Protein AF-A0A517P661-F1 (afdb_monomer)

Structure (mmCIF, N/CA/C/O backbone):
data_AF-A0A517P661-F1
#
_entry.id   AF-A0A517P661-F1
#
loop_
_atom_site.group_PDB
_atom_site.id
_atom_site.type_symbol
_atom_site.label_atom_id
_atom_site.label_alt_id
_atom_site.label_comp_id
_atom_site.label_asym_id
_atom_site.label_entity_id
_atom_site.label_seq_id
_atom_site.pdbx_PDB_ins_code
_atom_site.Cartn_x
_atom_site.Cartn_y
_atom_site.Cartn_z
_atom_site.occupancy
_atom_site.B_iso_or_equiv
_atom_site.auth_seq_id
_atom_site.auth_comp_id
_atom_site.auth_asym_id
_atom_site.auth_atom_id
_atom_site.pdbx_PDB_model_num
ATOM 1 N N . MET A 1 1 ? -19.728 37.075 27.398 1.00 43.53 1 MET A N 1
ATOM 2 C CA . MET A 1 1 ? -18.713 36.091 27.817 1.00 43.53 1 MET A CA 1
ATOM 3 C C . MET A 1 1 ? -19.099 34.820 27.103 1.00 43.53 1 MET A C 1
ATOM 5 O O . MET A 1 1 ? -19.901 34.039 27.589 1.00 43.53 1 MET A O 1
ATOM 9 N N . SER A 1 2 ? -18.752 34.838 25.827 1.00 44.22 2 SER A N 1
ATOM 10 C CA . SER A 1 2 ? -19.310 34.024 24.758 1.00 44.22 2 SER A CA 1
ATOM 11 C C . SER A 1 2 ? -18.315 32.906 24.521 1.00 44.22 2 SER A C 1
ATOM 13 O O . SER A 1 2 ? -17.123 33.196 24.476 1.00 44.22 2 SER A O 1
ATOM 15 N N . ASP A 1 3 ? -18.819 31.680 24.434 1.00 45.66 3 ASP A N 1
ATOM 16 C CA . ASP A 1 3 ? -18.069 30.432 24.314 1.00 45.66 3 ASP A CA 1
ATOM 17 C C . ASP A 1 3 ? -16.857 30.525 23.380 1.00 45.66 3 ASP A C 1
ATOM 19 O O . ASP A 1 3 ? -16.945 30.359 22.164 1.00 45.66 3 ASP A O 1
ATOM 23 N N . GLU A 1 4 ? -15.700 30.734 23.998 1.00 53.94 4 GLU A N 1
ATOM 24 C CA . GLU A 1 4 ? -14.399 30.344 23.485 1.00 53.94 4 GLU A CA 1
ATOM 25 C C . GLU A 1 4 ? -14.208 28.860 23.807 1.00 53.94 4 GLU A C 1
ATOM 27 O O . GLU A 1 4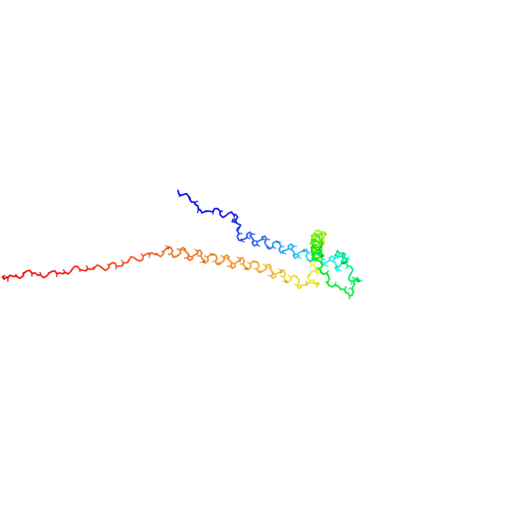 ? -13.528 28.488 24.757 1.00 53.94 4 GLU A O 1
ATOM 32 N N . THR A 1 5 ? -14.838 27.984 23.030 1.00 52.59 5 THR A N 1
ATOM 33 C CA . THR A 1 5 ? -14.303 26.635 22.826 1.00 52.59 5 THR A CA 1
ATOM 34 C C . THR A 1 5 ? -14.356 26.344 21.342 1.00 52.59 5 THR A C 1
ATOM 36 O O . THR A 1 5 ? -15.311 25.798 20.802 1.00 52.59 5 THR A O 1
ATOM 39 N N . GLU A 1 6 ? -13.319 26.859 20.686 1.00 43.50 6 GLU A N 1
ATOM 40 C CA . GLU A 1 6 ? -12.664 26.273 19.528 1.00 43.50 6 GLU A CA 1
ATOM 41 C C . GLU A 1 6 ? -13.477 25.173 18.843 1.00 43.50 6 GLU A C 1
ATOM 43 O O . GLU A 1 6 ? -13.461 23.997 19.207 1.00 43.50 6 GLU A O 1
ATOM 48 N N . THR A 1 7 ? -14.142 25.577 17.767 1.00 42.34 7 THR A N 1
ATOM 49 C CA . THR A 1 7 ? -14.229 24.780 16.552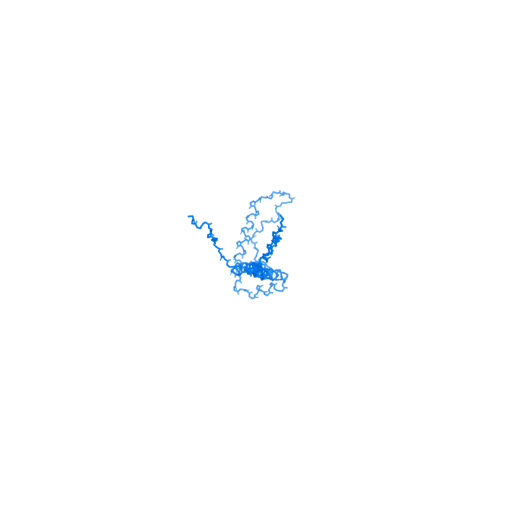 1.00 42.34 7 THR A CA 1
ATOM 50 C C . THR A 1 7 ? -12.891 24.079 16.308 1.00 42.34 7 THR A C 1
ATOM 52 O O . THR A 1 7 ? -11.998 24.636 15.670 1.00 42.34 7 THR A O 1
ATOM 55 N N . TYR A 1 8 ? -12.758 22.847 16.802 1.00 47.56 8 TYR A N 1
ATOM 56 C CA . TYR A 1 8 ? -11.784 21.875 16.329 1.00 47.56 8 TYR A CA 1
ATOM 57 C C . TYR A 1 8 ? -12.124 21.598 14.863 1.00 47.56 8 TYR A C 1
ATOM 59 O O . TYR A 1 8 ? -12.891 20.698 14.513 1.00 47.56 8 TYR A O 1
ATOM 67 N N . GLY A 1 9 ? -11.612 22.470 13.996 1.00 43.06 9 GLY A N 1
ATOM 68 C CA . GLY A 1 9 ? -11.653 22.313 12.558 1.00 43.06 9 GLY A CA 1
ATOM 69 C C . GLY A 1 9 ? -11.051 20.961 12.198 1.00 43.06 9 GLY A C 1
ATOM 70 O O . GLY A 1 9 ? -9.975 20.599 12.668 1.00 43.06 9 GLY A O 1
ATOM 71 N N . THR A 1 10 ? -11.750 20.225 11.334 1.00 48.03 10 THR A N 1
ATOM 72 C CA . THR A 1 10 ? -11.396 18.886 10.827 1.00 48.03 10 THR A CA 1
ATOM 73 C C . THR A 1 10 ? -11.617 17.713 11.793 1.00 48.03 10 THR A C 1
ATOM 75 O O . THR A 1 10 ? -10.743 16.882 12.018 1.00 48.03 10 THR A O 1
ATOM 78 N N . GLY A 1 11 ? -12.853 17.542 12.270 1.00 51.62 11 GLY A N 1
ATOM 79 C CA . GLY A 1 11 ? -13.337 16.253 12.782 1.00 51.62 11 GLY A CA 1
ATOM 80 C C . GLY A 1 11 ? -13.440 15.189 11.676 1.00 51.62 11 GLY A C 1
ATOM 81 O O . GLY A 1 11 ? -14.538 14.781 11.292 1.00 51.62 11 GLY A O 1
ATOM 82 N N . LEU A 1 12 ? -12.312 14.748 11.106 1.00 60.16 12 LEU A N 1
ATOM 83 C CA . LEU A 1 12 ? -12.298 13.583 10.227 1.00 60.16 12 LEU A CA 1
ATOM 84 C C . LEU A 1 12 ? -12.556 12.350 11.103 1.00 60.16 12 LEU A C 1
ATOM 86 O O . LEU A 1 12 ? -11.739 12.004 11.951 1.00 60.16 12 LEU A O 1
ATOM 90 N N . SER A 1 13 ? -13.720 11.714 10.933 1.00 79.06 13 SER A N 1
ATOM 91 C CA . SER A 1 13 ? -14.071 10.483 11.656 1.00 79.06 13 SER A CA 1
ATOM 92 C C . SER A 1 13 ? -12.901 9.496 11.609 1.00 79.06 13 SER A C 1
ATOM 94 O O . SER A 1 13 ? -12.391 9.230 10.524 1.00 79.06 13 SER A O 1
ATOM 96 N N . LEU A 1 14 ? -12.516 8.916 12.753 1.00 81.06 14 LEU A N 1
ATOM 97 C CA . LEU A 1 14 ? -11.435 7.922 12.867 1.00 81.06 14 LEU A CA 1
ATOM 98 C C . LEU A 1 14 ? -11.522 6.831 11.785 1.00 81.06 14 LEU A C 1
ATOM 100 O O . LEU A 1 14 ? -10.514 6.411 11.227 1.00 81.06 14 LEU A O 1
ATOM 104 N N . THR A 1 15 ? -12.747 6.429 11.435 1.00 80.38 15 THR A N 1
ATOM 105 C CA . THR A 1 15 ? -13.018 5.476 10.350 1.00 80.38 15 THR A CA 1
ATOM 106 C C . THR A 1 15 ? -12.555 6.000 8.991 1.00 80.38 15 THR A C 1
ATOM 108 O O . THR A 1 15 ? -11.931 5.267 8.237 1.00 80.38 15 THR A O 1
ATOM 111 N N . 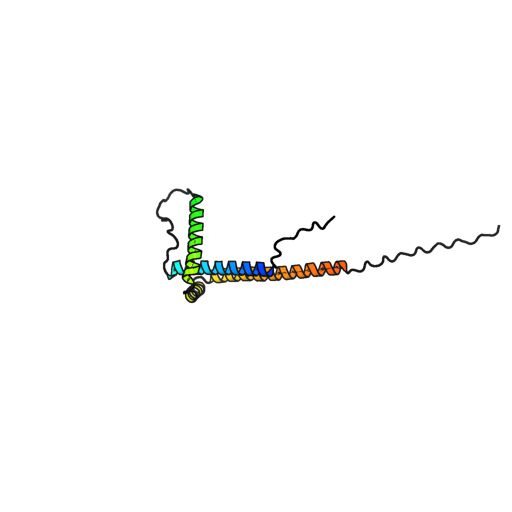LYS A 1 16 ? -12.839 7.268 8.673 1.00 84.00 16 LYS A N 1
ATOM 112 C CA . LYS A 1 16 ? -12.407 7.904 7.422 1.00 84.00 16 LYS A CA 1
ATOM 113 C C . LYS A 1 16 ? -10.886 7.988 7.360 1.00 84.00 16 LYS A C 1
ATOM 115 O O . LYS A 1 16 ? -10.319 7.647 6.332 1.00 84.00 16 LYS A O 1
ATOM 120 N N . THR A 1 17 ? -10.234 8.376 8.455 1.00 8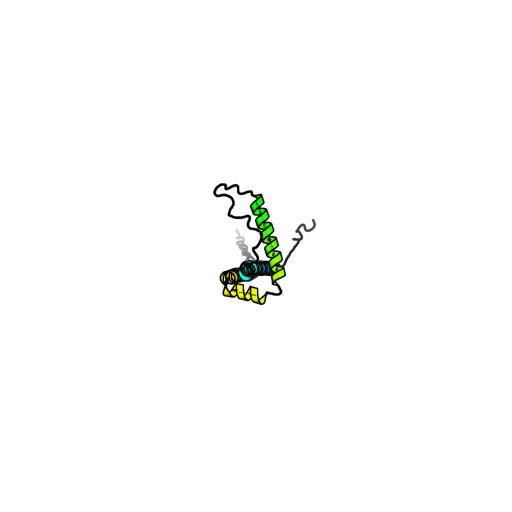6.56 17 THR A N 1
ATOM 121 C CA . THR A 1 17 ? -8.767 8.441 8.524 1.00 86.56 17 THR A CA 1
ATOM 122 C C . THR A 1 17 ? -8.137 7.065 8.319 1.00 86.56 17 THR A C 1
ATOM 124 O O . THR A 1 17 ? -7.215 6.935 7.521 1.00 86.56 17 THR A O 1
ATOM 127 N N . ALA A 1 18 ? -8.670 6.027 8.972 1.00 86.25 18 ALA A N 1
ATOM 128 C CA . ALA A 1 18 ? -8.194 4.655 8.804 1.00 86.25 18 ALA A CA 1
ATOM 129 C C . ALA A 1 18 ? -8.381 4.144 7.366 1.00 86.25 18 ALA A C 1
ATOM 131 O O . ALA A 1 18 ? -7.466 3.546 6.814 1.00 86.25 18 ALA A O 1
ATOM 132 N N . VAL A 1 19 ? -9.529 4.426 6.737 1.00 86.56 19 VAL A N 1
ATOM 133 C CA . VAL A 1 19 ? -9.795 4.047 5.338 1.00 86.56 19 VAL A CA 1
ATOM 134 C C . VAL A 1 19 ? -8.862 4.776 4.374 1.00 86.56 19 VAL A C 1
ATOM 136 O O . VAL A 1 19 ? -8.320 4.149 3.472 1.00 86.56 19 VAL A O 1
ATOM 139 N N . ILE A 1 20 ? -8.638 6.079 4.560 1.00 88.75 20 ILE A N 1
ATOM 140 C CA . ILE A 1 20 ? -7.694 6.839 3.726 1.00 88.75 20 ILE A CA 1
ATOM 141 C C . ILE A 1 20 ? -6.285 6.265 3.873 1.00 88.75 20 ILE A C 1
ATOM 143 O O . ILE A 1 20 ? -5.602 6.072 2.872 1.00 88.75 20 ILE A O 1
ATOM 147 N N . LEU A 1 21 ? -5.864 5.957 5.102 1.00 88.75 21 LEU A N 1
ATOM 148 C CA . LEU A 1 21 ? -4.548 5.383 5.360 1.00 88.75 21 LEU A CA 1
ATOM 149 C C . LEU A 1 21 ? -4.389 4.005 4.702 1.00 88.75 21 LEU A C 1
ATOM 151 O O . LEU A 1 21 ? -3.375 3.774 4.053 1.00 88.75 21 LEU A O 1
ATOM 155 N N . ALA A 1 22 ? -5.401 3.140 4.807 1.00 88.00 22 ALA A N 1
ATOM 156 C CA . ALA A 1 22 ? -5.441 1.850 4.118 1.00 88.00 22 ALA A CA 1
ATOM 157 C C . ALA A 1 22 ? -5.324 2.025 2.595 1.00 88.00 22 ALA A C 1
ATOM 159 O O . ALA A 1 22 ? -4.452 1.451 1.961 1.00 88.00 22 ALA A O 1
ATOM 160 N N . VAL A 1 23 ? -6.113 2.919 1.990 1.00 88.50 23 VAL A N 1
ATOM 161 C CA . VAL A 1 23 ? -6.027 3.184 0.541 1.00 88.50 23 VAL A CA 1
ATOM 162 C C . VAL A 1 23 ? -4.633 3.670 0.133 1.00 88.50 23 VAL A C 1
ATOM 164 O O . VAL A 1 23 ? -4.108 3.228 -0.885 1.00 88.50 23 VAL A O 1
ATOM 167 N N . VAL A 1 24 ? -4.006 4.551 0.917 1.00 88.19 24 VAL A N 1
ATOM 168 C CA . VAL A 1 24 ? -2.638 5.019 0.644 1.00 88.19 24 VAL A CA 1
ATOM 169 C C . VAL A 1 24 ? -1.636 3.865 0.711 1.00 88.19 24 VAL A C 1
ATOM 171 O O . VAL A 1 24 ? -0.777 3.763 -0.164 1.00 88.19 24 VAL A O 1
ATOM 174 N N . VAL A 1 25 ? -1.753 2.980 1.703 1.00 88.81 25 VAL A N 1
ATOM 175 C CA . VAL A 1 25 ? -0.890 1.798 1.828 1.00 88.81 25 VAL A CA 1
ATOM 176 C C . VAL A 1 25 ? -1.116 0.822 0.677 1.00 88.81 25 VAL A C 1
ATOM 178 O O . VAL A 1 25 ? -0.139 0.358 0.097 1.00 88.81 25 VAL A O 1
ATOM 181 N N . ALA A 1 26 ? -2.360 0.577 0.271 1.00 86.31 26 ALA A N 1
ATOM 182 C CA . ALA A 1 26 ? -2.684 -0.261 -0.878 1.00 86.31 26 ALA A CA 1
ATOM 183 C C . ALA A 1 26 ? -2.117 0.299 -2.195 1.00 86.31 26 ALA A C 1
ATOM 185 O O . ALA A 1 26 ? -1.547 -0.447 -2.991 1.00 86.31 26 ALA A O 1
ATOM 186 N N . LEU A 1 27 ? -2.211 1.615 -2.419 1.00 86.38 27 LEU A N 1
ATOM 187 C CA . LEU A 1 27 ? -1.590 2.272 -3.576 1.00 86.38 27 LEU A CA 1
ATOM 188 C C . LEU A 1 27 ? -0.061 2.177 -3.526 1.00 86.38 27 LEU A C 1
ATOM 190 O O . LEU A 1 27 ? 0.580 1.987 -4.560 1.00 86.38 27 LEU A O 1
ATOM 194 N N . PHE A 1 28 ? 0.520 2.267 -2.328 1.00 86.12 28 PHE A N 1
ATOM 195 C CA . PHE A 1 28 ? 1.950 2.065 -2.128 1.00 86.12 28 PHE A CA 1
ATOM 196 C C . PHE A 1 28 ? 2.373 0.626 -2.448 1.00 86.12 28 PHE A C 1
ATOM 198 O O . PHE A 1 28 ? 3.317 0.414 -3.204 1.00 86.12 28 PHE A O 1
ATOM 205 N N . ALA A 1 29 ? 1.625 -0.358 -1.952 1.00 85.50 29 ALA A N 1
ATOM 206 C CA . ALA A 1 29 ? 1.835 -1.771 -2.241 1.00 85.50 29 ALA A CA 1
ATOM 207 C C . ALA A 1 29 ? 1.773 -2.061 -3.743 1.00 85.50 29 ALA A C 1
ATOM 209 O O . ALA A 1 29 ? 2.647 -2.737 -4.287 1.00 85.50 29 ALA A O 1
ATOM 210 N N . TRP A 1 30 ? 0.769 -1.493 -4.415 1.00 86.94 30 TRP A N 1
ATOM 211 C CA . TRP A 1 30 ? 0.590 -1.608 -5.855 1.00 86.94 30 TRP A CA 1
ATOM 212 C C . TRP A 1 30 ? 1.783 -1.054 -6.634 1.00 86.94 30 TRP A C 1
ATOM 214 O O . TRP A 1 30 ? 2.335 -1.756 -7.475 1.00 86.94 30 TRP A O 1
ATOM 224 N N . GLY A 1 31 ? 2.219 0.176 -6.352 1.00 84.31 31 GLY A N 1
ATOM 225 C CA . GLY A 1 31 ? 3.324 0.763 -7.108 1.00 84.31 31 GLY A CA 1
ATOM 226 C C . GLY A 1 31 ? 4.668 0.071 -6.849 1.00 84.31 31 GLY A C 1
ATOM 227 O O . GLY A 1 31 ? 5.481 -0.009 -7.765 1.00 84.31 31 GLY A O 1
ATOM 228 N N . VAL A 1 32 ? 4.887 -0.502 -5.656 1.00 83.38 32 VAL A N 1
ATOM 229 C CA . VAL A 1 32 ? 6.071 -1.335 -5.381 1.00 83.38 32 VAL A CA 1
ATOM 230 C C . VAL A 1 32 ? 6.009 -2.613 -6.217 1.00 83.38 32 VAL A C 1
ATOM 232 O O . VAL A 1 32 ? 6.963 -2.923 -6.920 1.00 83.38 32 VAL A O 1
ATOM 235 N N . ALA A 1 33 ? 4.874 -3.319 -6.209 1.00 83.50 33 ALA A N 1
ATOM 236 C CA . ALA A 1 33 ? 4.700 -4.531 -7.008 1.00 83.50 33 ALA A CA 1
ATO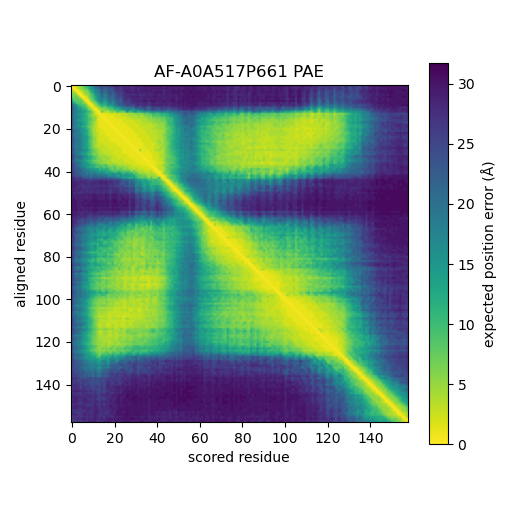M 237 C C . ALA A 1 33 ? 4.838 -4.264 -8.518 1.00 83.50 33 ALA A C 1
ATOM 239 O O . ALA A 1 33 ? 5.481 -5.036 -9.225 1.00 83.50 33 ALA A O 1
ATOM 240 N N . ALA A 1 34 ? 4.276 -3.155 -9.006 1.00 83.25 34 ALA A N 1
ATOM 241 C CA . ALA A 1 34 ? 4.365 -2.741 -10.402 1.00 83.25 34 ALA A CA 1
ATOM 242 C C . ALA A 1 34 ? 5.795 -2.360 -10.814 1.00 83.25 34 ALA A C 1
ATOM 244 O O . ALA A 1 34 ? 6.228 -2.713 -11.909 1.00 83.25 34 ALA A O 1
ATOM 245 N N . ALA A 1 35 ? 6.538 -1.660 -9.951 1.00 79.38 35 ALA A N 1
ATOM 246 C CA . ALA A 1 35 ? 7.927 -1.299 -10.219 1.00 79.38 35 ALA A CA 1
ATOM 247 C C . ALA A 1 35 ? 8.844 -2.530 -10.260 1.00 79.38 35 ALA A C 1
ATOM 249 O O . ALA A 1 35 ? 9.657 -2.646 -11.171 1.00 79.38 35 ALA A O 1
ATOM 250 N N . GLU A 1 36 ? 8.673 -3.465 -9.325 1.00 79.50 36 GLU A N 1
ATOM 251 C CA . GLU A 1 36 ? 9.417 -4.731 -9.298 1.00 79.50 36 GLU A CA 1
ATOM 252 C C . GLU A 1 36 ? 9.103 -5.597 -10.527 1.00 79.50 36 GLU A C 1
ATOM 254 O O . GLU A 1 36 ? 10.012 -6.130 -11.159 1.00 79.50 36 GLU A O 1
ATOM 259 N N . TYR A 1 37 ? 7.825 -5.693 -10.917 1.00 80.31 37 TYR A N 1
ATOM 260 C CA . TYR A 1 37 ? 7.426 -6.403 -12.134 1.00 80.31 37 TYR A CA 1
ATOM 261 C C . TYR A 1 37 ? 8.054 -5.780 -13.387 1.00 80.31 37 TYR A C 1
ATOM 263 O O . TYR A 1 37 ? 8.628 -6.496 -14.206 1.00 80.31 37 TYR A O 1
ATOM 271 N N . ALA A 1 38 ? 8.005 -4.452 -13.517 1.00 79.25 38 ALA A N 1
ATOM 272 C CA . ALA A 1 38 ? 8.621 -3.750 -14.640 1.00 79.25 38 ALA A CA 1
ATOM 273 C C . ALA A 1 38 ? 10.143 -3.987 -14.693 1.00 79.25 38 ALA A C 1
ATOM 275 O O . ALA A 1 38 ? 10.691 -4.240 -15.765 1.00 79.25 38 ALA A O 1
ATOM 276 N N . ALA A 1 39 ? 10.817 -3.958 -13.541 1.00 75.25 39 ALA A N 1
ATOM 277 C CA . ALA A 1 39 ? 12.260 -4.156 -13.455 1.00 75.25 39 ALA A CA 1
ATOM 278 C C . ALA A 1 39 ? 12.690 -5.595 -13.792 1.00 75.25 39 ALA A C 1
ATOM 280 O O . ALA A 1 39 ? 13.630 -5.786 -14.560 1.00 75.25 39 ALA A O 1
ATOM 281 N N . GLU A 1 40 ? 12.013 -6.608 -13.245 1.00 75.06 40 GLU A N 1
ATOM 282 C CA . GLU A 1 40 ? 12.446 -8.009 -13.356 1.00 75.06 40 GLU A CA 1
ATOM 283 C C . GLU A 1 40 ? 11.819 -8.771 -14.526 1.00 75.06 40 GLU A C 1
ATOM 285 O O . GLU A 1 40 ? 12.491 -9.592 -15.149 1.00 75.06 40 GLU A O 1
ATOM 290 N N . ALA A 1 41 ? 10.536 -8.541 -14.818 1.00 75.94 41 ALA A N 1
ATOM 291 C CA . ALA A 1 41 ? 9.819 -9.283 -15.854 1.00 75.94 41 ALA A CA 1
ATOM 292 C C . ALA A 1 41 ? 9.922 -8.609 -17.228 1.00 75.94 41 ALA A C 1
ATOM 294 O O . ALA A 1 41 ? 10.034 -9.300 -18.240 1.00 75.94 41 ALA A O 1
ATOM 295 N N . GLU A 1 42 ? 9.902 -7.275 -17.269 1.00 70.50 42 GLU A N 1
ATOM 296 C CA . GLU A 1 42 ? 9.966 -6.501 -18.519 1.00 70.50 42 GLU A CA 1
ATOM 297 C C . GLU A 1 42 ? 11.355 -5.896 -18.780 1.00 70.50 42 GLU A C 1
ATOM 299 O O . GLU A 1 42 ? 11.610 -5.381 -19.870 1.00 70.50 42 GLU A O 1
ATOM 304 N N . GLY A 1 43 ? 12.275 -5.990 -17.812 1.00 65.44 43 GLY A N 1
ATOM 305 C CA . GLY A 1 43 ? 13.644 -5.488 -17.940 1.00 65.44 43 GLY A CA 1
ATOM 306 C C . GLY A 1 43 ? 13.729 -3.964 -18.028 1.00 65.44 43 GLY A C 1
ATOM 307 O O . GLY A 1 43 ? 14.717 -3.434 -18.535 1.00 65.44 43 GLY A O 1
ATOM 308 N N . TRP A 1 44 ? 12.697 -3.244 -17.577 1.00 66.06 44 TRP A N 1
ATOM 309 C CA . TRP A 1 44 ? 12.704 -1.788 -17.531 1.00 66.06 44 TRP A CA 1
ATOM 310 C C . TRP A 1 44 ? 13.629 -1.368 -16.397 1.00 66.06 44 TRP A C 1
ATOM 312 O O . TRP A 1 44 ? 13.230 -1.316 -15.235 1.00 66.06 44 TRP A O 1
ATOM 322 N N . THR A 1 45 ? 14.887 -1.090 -16.730 1.00 55.03 45 THR A N 1
ATOM 323 C CA . THR A 1 45 ? 15.851 -0.500 -15.806 1.00 55.03 45 THR A CA 1
ATOM 324 C C . THR A 1 45 ? 15.273 0.806 -15.274 1.00 55.03 45 THR A C 1
ATOM 326 O O . THR A 1 45 ? 15.181 1.819 -15.968 1.00 55.03 45 THR A O 1
ATOM 329 N N . SER A 1 46 ? 14.806 0.769 -14.029 1.00 49.53 46 SER A N 1
ATOM 330 C CA . SER A 1 46 ? 14.277 1.933 -13.343 1.00 49.53 46 SER A CA 1
ATOM 331 C C . SER A 1 46 ? 15.407 2.935 -13.163 1.00 49.53 46 SER A C 1
ATOM 333 O O . SER A 1 46 ? 16.266 2.700 -12.324 1.00 49.53 46 SER A O 1
ATOM 335 N N . VAL A 1 47 ? 15.355 4.026 -13.936 1.00 48.75 47 VAL A N 1
ATOM 336 C CA . VAL A 1 47 ? 16.160 5.249 -13.800 1.00 48.75 47 VAL A CA 1
ATOM 337 C C . VAL A 1 47 ? 17.647 4.952 -13.717 1.00 48.75 47 VAL A C 1
ATOM 339 O O . VAL A 1 47 ? 18.100 4.646 -12.624 1.00 48.75 47 VAL A O 1
ATOM 342 N N . ASP A 1 48 ? 18.368 5.112 -14.839 1.00 47.62 48 ASP A N 1
ATOM 343 C CA . ASP A 1 48 ? 19.832 5.239 -14.930 1.00 47.62 48 ASP A CA 1
ATOM 344 C C . ASP A 1 48 ? 20.475 5.346 -13.546 1.00 47.62 48 ASP A C 1
ATOM 346 O O . ASP A 1 48 ? 20.642 6.445 -13.003 1.00 47.62 48 ASP A O 1
ATOM 350 N N . THR A 1 49 ? 20.747 4.196 -12.922 1.00 45.00 49 THR A N 1
ATOM 351 C CA . THR A 1 49 ? 21.629 4.143 -11.767 1.00 45.00 49 THR A CA 1
ATOM 352 C C . THR A 1 49 ? 22.911 4.717 -12.332 1.00 45.00 49 THR A C 1
ATOM 354 O O . THR A 1 49 ? 23.455 4.089 -13.240 1.00 45.00 49 THR A O 1
ATOM 357 N N . PRO A 1 50 ? 23.334 5.934 -11.935 1.00 42.72 50 PRO A N 1
ATOM 358 C CA . PRO A 1 50 ? 24.555 6.493 -12.480 1.00 42.72 50 PRO A CA 1
ATOM 359 C C . PRO A 1 50 ? 25.629 5.461 -12.186 1.00 42.72 50 PRO A C 1
ATOM 361 O O . PRO A 1 50 ? 25.795 5.111 -11.018 1.00 42.72 50 PRO A O 1
ATOM 364 N N . ASP A 1 51 ? 26.216 4.932 -13.259 1.00 41.84 51 ASP A N 1
ATOM 365 C CA . ASP A 1 51 ? 27.087 3.767 -13.277 1.00 41.84 51 ASP A CA 1
ATOM 366 C C . ASP A 1 51 ? 27.825 3.590 -11.944 1.00 41.84 51 ASP A C 1
ATOM 368 O O . ASP A 1 51 ? 28.635 4.434 -11.547 1.00 41.84 51 ASP A O 1
ATOM 372 N N . GLU A 1 52 ? 27.588 2.468 -11.258 1.00 46.31 52 GLU A N 1
ATOM 373 C CA . GLU A 1 52 ? 28.436 2.032 -10.138 1.00 46.31 52 GLU A CA 1
ATOM 374 C C . GLU A 1 52 ? 29.888 1.736 -10.587 1.00 46.31 52 GLU A C 1
ATOM 376 O O . GLU A 1 52 ? 30.726 1.371 -9.767 1.00 46.31 52 GLU A O 1
ATOM 381 N N . ASP A 1 53 ? 30.226 1.985 -11.859 1.00 42.31 53 ASP A N 1
ATOM 382 C CA . ASP A 1 53 ? 31.545 1.791 -12.461 1.00 42.31 53 ASP A CA 1
ATOM 383 C C . ASP A 1 53 ? 32.435 3.052 -12.514 1.00 42.31 53 ASP A C 1
ATOM 385 O O . ASP A 1 53 ? 33.492 3.042 -13.147 1.00 42.31 53 ASP A O 1
ATOM 389 N N . ALA A 1 54 ? 32.100 4.140 -11.808 1.00 44.19 54 ALA A N 1
ATOM 390 C CA . ALA A 1 54 ? 32.965 5.326 -11.740 1.00 44.19 54 ALA A CA 1
ATOM 391 C C . ALA A 1 54 ? 33.272 5.795 -10.307 1.00 44.19 54 ALA A C 1
ATOM 393 O O . ALA A 1 54 ? 32.865 6.881 -9.896 1.00 44.19 54 ALA A O 1
ATOM 394 N N . SER A 1 55 ? 34.044 4.996 -9.559 1.00 40.00 55 SER A N 1
ATOM 395 C CA . SER A 1 55 ? 35.241 5.434 -8.801 1.00 40.00 55 SER A CA 1
ATOM 396 C C . SER A 1 55 ? 35.464 4.582 -7.533 1.00 40.00 55 SER A C 1
ATOM 398 O O . SER A 1 55 ? 34.668 4.668 -6.595 1.00 40.00 55 SER A O 1
ATOM 400 N N . PRO A 1 56 ? 36.589 3.846 -7.399 1.00 43.09 56 PRO A N 1
ATOM 401 C CA . PRO A 1 56 ? 36.959 3.111 -6.180 1.00 43.09 56 PRO A CA 1
ATOM 402 C C . PRO A 1 56 ? 37.487 4.034 -5.060 1.00 43.09 56 PRO A C 1
ATOM 404 O O . PRO A 1 56 ? 38.335 3.658 -4.254 1.00 43.09 56 PRO A O 1
ATOM 407 N N . GLY A 1 57 ? 37.007 5.273 -4.994 1.00 45.28 57 GLY A N 1
ATOM 408 C CA . GLY A 1 57 ? 37.481 6.258 -4.037 1.00 45.28 57 GLY A CA 1
ATOM 409 C C . GLY A 1 57 ? 36.604 7.496 -4.035 1.00 45.28 57 GLY A C 1
ATOM 410 O O . GLY A 1 57 ? 36.616 8.281 -4.981 1.00 45.28 57 GLY A O 1
ATOM 411 N N . GLY A 1 58 ? 35.873 7.696 -2.941 1.00 39.53 58 GLY A N 1
ATOM 412 C CA . GLY A 1 58 ? 35.250 8.981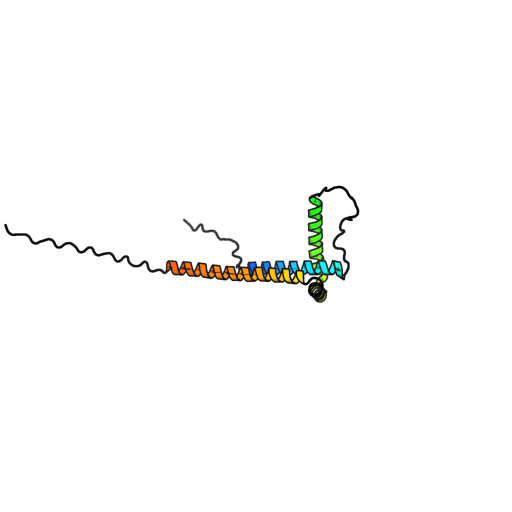 -2.644 1.00 39.53 58 GLY A CA 1
ATOM 413 C C . GLY A 1 58 ? 33.812 8.873 -2.171 1.00 39.53 58 GLY A C 1
ATOM 414 O O . GLY A 1 58 ? 32.883 9.147 -2.923 1.00 39.53 58 GLY A O 1
ATOM 415 N N . LEU A 1 59 ? 33.631 8.622 -0.871 1.00 48.88 59 LEU A N 1
ATOM 416 C CA . LEU A 1 59 ? 32.436 9.043 -0.137 1.00 48.88 59 LEU A CA 1
ATOM 417 C C . LEU A 1 59 ? 32.324 10.583 -0.175 1.00 48.88 59 LEU A C 1
ATOM 419 O O . LEU A 1 59 ? 32.555 11.277 0.812 1.00 48.88 59 LEU A O 1
ATOM 423 N N . ARG A 1 60 ? 31.935 11.153 -1.314 1.00 51.69 60 ARG A N 1
ATOM 424 C CA . ARG A 1 60 ? 31.309 12.474 -1.375 1.00 51.69 60 ARG A CA 1
ATOM 425 C C . ARG A 1 60 ? 29.839 12.256 -1.660 1.00 51.69 60 ARG A C 1
ATOM 427 O O . ARG A 1 60 ? 29.348 12.394 -2.773 1.00 51.69 60 ARG A O 1
ATOM 434 N N . ARG A 1 61 ? 29.142 11.873 -0.590 1.00 52.53 61 ARG A N 1
ATOM 435 C CA . ARG A 1 61 ? 27.689 11.729 -0.519 1.00 52.53 61 ARG A CA 1
ATOM 436 C C . ARG A 1 61 ? 27.070 13.119 -0.684 1.00 52.53 61 ARG A C 1
ATOM 438 O O . ARG A 1 61 ? 26.749 13.797 0.290 1.00 52.53 61 ARG A O 1
ATOM 445 N N . ASN A 1 62 ? 26.975 13.578 -1.929 1.00 56.34 62 ASN A N 1
ATOM 446 C CA . ASN A 1 62 ? 26.263 14.794 -2.287 1.00 56.34 62 ASN A CA 1
ATOM 447 C C . ASN A 1 62 ? 24.818 14.626 -1.810 1.00 56.34 62 ASN A C 1
ATOM 449 O O . ASN A 1 62 ? 24.084 13.782 -2.320 1.00 56.34 62 ASN A O 1
ATOM 453 N N . ARG A 1 63 ? 24.394 15.414 -0.817 1.00 57.00 63 ARG A N 1
ATOM 454 C CA . ARG A 1 63 ? 23.015 15.378 -0.288 1.00 57.00 63 ARG A CA 1
ATOM 455 C C . ARG A 1 63 ? 21.966 15.615 -1.387 1.00 57.00 63 ARG A C 1
ATOM 457 O O . ARG A 1 63 ? 20.843 15.138 -1.279 1.00 57.00 63 ARG A O 1
ATOM 464 N N . SER A 1 64 ? 22.355 16.285 -2.473 1.00 56.72 64 SER A N 1
ATOM 465 C CA . SER A 1 64 ? 21.546 16.484 -3.679 1.00 56.72 64 SER A CA 1
ATOM 466 C C . SER A 1 64 ? 21.392 15.232 -4.553 1.00 56.72 64 SER A C 1
ATOM 468 O O . SER A 1 64 ? 20.383 15.118 -5.242 1.00 56.72 64 SER A O 1
ATOM 470 N N . ALA A 1 65 ? 22.336 14.283 -4.519 1.00 60.81 65 ALA A N 1
ATOM 471 C CA . ALA A 1 65 ? 22.227 13.021 -5.256 1.00 60.81 65 ALA A CA 1
ATOM 472 C C . ALA A 1 65 ? 21.140 12.124 -4.649 1.00 60.81 65 ALA A C 1
ATOM 474 O O . ALA A 1 65 ? 20.313 11.588 -5.376 1.00 60.81 65 ALA A O 1
ATOM 475 N N . GLY A 1 66 ? 21.064 12.061 -3.315 1.00 63.16 66 GLY A N 1
ATOM 476 C CA . GLY A 1 66 ? 20.003 11.324 -2.621 1.00 63.16 66 GLY A CA 1
ATOM 477 C C . GLY A 1 66 ? 18.605 11.864 -2.932 1.00 63.16 66 GLY A C 1
ATOM 478 O O . GLY A 1 66 ? 17.697 11.085 -3.193 1.00 63.16 66 GLY A O 1
ATOM 479 N N . LEU A 1 67 ? 18.439 13.191 -2.982 1.00 70.06 67 LEU A N 1
ATOM 480 C CA . LEU A 1 67 ? 17.147 13.801 -3.312 1.00 70.06 67 LEU A CA 1
ATOM 481 C C . LEU A 1 67 ? 16.734 13.540 -4.769 1.00 70.06 67 LEU A C 1
ATOM 483 O O . LEU A 1 67 ? 15.570 13.254 -5.026 1.00 70.06 67 LEU A O 1
ATOM 487 N N . ARG A 1 68 ? 17.677 13.595 -5.719 1.00 69.38 68 ARG A N 1
ATOM 488 C CA . ARG A 1 68 ? 17.409 13.280 -7.133 1.00 69.38 68 ARG A CA 1
ATOM 489 C C . ARG A 1 68 ? 17.041 11.815 -7.335 1.00 69.38 68 ARG A C 1
ATOM 491 O O . ARG A 1 68 ? 16.085 11.548 -8.052 1.00 69.38 68 ARG A O 1
ATOM 498 N N . LEU A 1 69 ? 17.737 10.898 -6.663 1.00 67.69 69 LEU A N 1
ATOM 499 C CA . LEU A 1 69 ? 17.391 9.476 -6.668 1.00 67.69 69 LEU A CA 1
ATOM 500 C C . LEU A 1 69 ? 16.006 9.241 -6.063 1.00 67.69 69 LEU A C 1
ATOM 502 O O . LEU A 1 69 ? 15.218 8.496 -6.627 1.00 67.69 69 LEU A O 1
ATOM 506 N N . MET A 1 70 ? 15.667 9.925 -4.966 1.00 69.12 70 MET A N 1
ATOM 507 C CA . MET A 1 70 ? 14.353 9.782 -4.337 1.00 69.12 70 MET A CA 1
ATOM 508 C C . MET A 1 70 ? 13.219 10.311 -5.228 1.00 69.12 70 MET A C 1
ATOM 510 O O . MET A 1 70 ? 12.176 9.674 -5.335 1.00 69.12 70 MET A O 1
ATOM 514 N N . ILE A 1 71 ? 13.422 11.456 -5.892 1.00 74.75 71 ILE A N 1
ATOM 515 C CA . ILE A 1 71 ? 12.452 12.022 -6.842 1.00 74.75 71 ILE A CA 1
ATOM 516 C C . ILE A 1 71 ? 12.330 11.130 -8.081 1.00 74.75 71 ILE A C 1
ATOM 518 O O . ILE A 1 71 ? 11.217 10.863 -8.522 1.00 74.75 71 ILE A O 1
ATOM 522 N N . GLY A 1 72 ? 13.450 10.639 -8.619 1.00 70.81 72 GLY A N 1
ATOM 523 C CA . GLY A 1 72 ? 13.464 9.704 -9.744 1.00 70.81 72 GLY A CA 1
ATOM 524 C C . GLY A 1 72 ? 12.733 8.405 -9.414 1.00 70.81 72 GLY A C 1
ATOM 525 O O . GLY A 1 72 ? 11.866 7.985 -10.173 1.00 70.81 72 GLY A O 1
ATOM 526 N N . ALA A 1 73 ? 12.995 7.831 -8.238 1.00 68.06 73 ALA A N 1
ATOM 527 C CA . ALA A 1 73 ? 12.303 6.645 -7.746 1.00 68.06 73 ALA A CA 1
ATOM 528 C C . ALA A 1 73 ? 10.802 6.893 -7.548 1.00 68.06 73 ALA A C 1
ATOM 530 O O . ALA A 1 73 ? 9.994 6.052 -7.924 1.00 68.06 73 ALA A O 1
ATOM 531 N N . LEU A 1 74 ? 10.408 8.056 -7.016 1.00 75.00 74 LEU A N 1
ATOM 532 C CA . LEU A 1 74 ? 8.997 8.409 -6.839 1.00 75.00 74 LEU A CA 1
ATOM 533 C C . LEU A 1 74 ? 8.272 8.577 -8.183 1.00 75.00 74 LEU A C 1
ATOM 535 O O . LEU A 1 74 ? 7.144 8.114 -8.335 1.00 75.00 74 LEU A O 1
ATOM 539 N N . LEU A 1 75 ? 8.914 9.218 -9.162 1.00 75.81 75 LEU A N 1
ATOM 540 C CA . LEU A 1 75 ? 8.365 9.373 -10.510 1.00 75.81 75 LEU A CA 1
ATOM 541 C C . LEU A 1 75 ? 8.268 8.028 -11.235 1.00 75.81 75 LEU A C 1
ATOM 543 O O . LEU A 1 75 ? 7.238 7.755 -11.842 1.00 75.81 75 LEU A O 1
ATOM 547 N N . ALA A 1 76 ? 9.289 7.176 -11.127 1.00 69.75 76 ALA A N 1
ATOM 548 C CA . ALA A 1 76 ? 9.272 5.828 -11.690 1.00 69.75 76 ALA A CA 1
ATOM 549 C C . ALA A 1 76 ? 8.187 4.959 -11.039 1.00 69.75 76 ALA A C 1
ATOM 551 O O . ALA A 1 76 ? 7.445 4.279 -11.737 1.00 69.75 76 ALA A O 1
ATOM 552 N N . PHE A 1 77 ? 8.034 5.043 -9.717 1.00 74.00 77 PHE A N 1
ATOM 553 C CA . PHE A 1 77 ? 6.968 4.385 -8.965 1.00 74.00 77 PHE A CA 1
ATOM 554 C C . PHE A 1 77 ? 5.574 4.821 -9.449 1.00 74.00 77 PHE A C 1
ATOM 556 O O . PHE A 1 77 ? 4.721 3.977 -9.723 1.00 74.00 77 PHE A O 1
ATOM 563 N N . LEU A 1 78 ? 5.345 6.131 -9.604 1.00 79.50 78 LEU A N 1
ATOM 564 C CA . LEU A 1 78 ? 4.071 6.670 -10.094 1.00 79.50 78 LEU A CA 1
ATOM 565 C C . LEU A 1 78 ? 3.803 6.264 -11.547 1.00 79.50 78 LEU A C 1
ATOM 567 O O . LEU A 1 78 ? 2.689 5.870 -11.884 1.00 79.50 78 LEU A O 1
ATOM 571 N N . TRP A 1 79 ? 4.825 6.342 -12.399 1.00 80.06 79 TRP A N 1
ATOM 572 C CA . TRP A 1 79 ? 4.730 5.996 -13.813 1.00 80.06 79 TRP A CA 1
ATOM 573 C C . TRP A 1 79 ? 4.444 4.506 -14.013 1.00 80.06 79 TRP A C 1
ATOM 575 O O . TRP A 1 79 ? 3.454 4.151 -14.652 1.00 80.06 79 TRP A O 1
ATOM 585 N N . ASN A 1 80 ? 5.242 3.633 -13.393 1.00 78.00 80 ASN A N 1
ATOM 586 C CA . ASN A 1 80 ? 5.064 2.184 -13.465 1.00 78.00 80 ASN A CA 1
ATOM 587 C C . ASN A 1 80 ? 3.722 1.763 -12.860 1.00 78.00 80 ASN A C 1
ATOM 589 O O . ASN A 1 80 ? 3.037 0.914 -13.423 1.00 78.00 80 ASN A O 1
ATOM 593 N N . GLY A 1 81 ? 3.289 2.409 -11.773 1.00 78.56 81 GLY A N 1
ATOM 594 C CA . GLY A 1 81 ? 1.983 2.158 -11.171 1.00 78.56 81 GLY A CA 1
ATOM 595 C C . GLY A 1 81 ? 0.808 2.408 -12.122 1.00 78.56 81 GLY A C 1
ATOM 596 O O . GLY A 1 81 ? -0.170 1.667 -12.067 1.00 78.56 81 GLY A O 1
ATOM 597 N N . VAL A 1 82 ? 0.887 3.407 -13.007 1.00 84.00 82 VAL A N 1
ATOM 598 C CA . VAL A 1 82 ? -0.173 3.698 -13.991 1.00 84.00 82 VAL A CA 1
ATOM 599 C C . VAL A 1 82 ? -0.039 2.825 -15.235 1.00 84.00 82 VAL A C 1
ATOM 601 O O . VAL A 1 82 ? -1.029 2.278 -15.720 1.00 84.00 82 VAL A O 1
ATOM 604 N N . VAL A 1 83 ? 1.181 2.667 -15.748 1.00 84.69 83 VAL A N 1
ATOM 605 C CA . VAL A 1 83 ? 1.436 1.911 -16.981 1.00 84.69 83 VAL A CA 1
ATOM 606 C C . VAL A 1 83 ? 1.127 0.426 -16.814 1.00 84.69 83 VAL A C 1
ATOM 608 O O . VAL A 1 83 ? 0.676 -0.202 -17.765 1.00 84.69 83 VAL A O 1
ATOM 611 N N . GLN A 1 84 ? 1.282 -0.120 -15.606 1.00 81.69 84 GLN A N 1
ATOM 612 C CA . GLN A 1 84 ? 1.024 -1.533 -15.327 1.00 81.69 84 GLN A CA 1
ATOM 613 C C . GLN A 1 84 ? -0.441 -1.855 -14.977 1.00 81.69 84 GLN A C 1
ATOM 615 O O . GLN A 1 84 ? -0.766 -3.019 -14.747 1.00 81.69 84 GLN A O 1
ATOM 620 N N . ILE A 1 85 ? -1.359 -0.875 -14.970 1.00 83.56 85 ILE A N 1
ATOM 621 C CA . ILE A 1 85 ? -2.800 -1.122 -14.735 1.00 83.56 85 ILE A CA 1
ATOM 622 C C . ILE A 1 85 ? -3.383 -2.174 -15.704 1.00 83.56 85 ILE A C 1
ATOM 624 O O . ILE A 1 85 ? -4.086 -3.072 -15.235 1.00 83.56 85 ILE A O 1
ATOM 628 N N . PRO A 1 86 ? -3.096 -2.148 -17.024 1.00 86.06 86 PRO A N 1
ATOM 629 C CA . PRO A 1 86 ? -3.568 -3.178 -17.955 1.00 86.06 86 PRO A CA 1
ATOM 630 C C . PRO A 1 86 ? -3.005 -4.574 -17.646 1.00 86.06 86 PRO A C 1
ATOM 632 O O . PRO A 1 86 ? -3.670 -5.576 -17.902 1.00 86.06 86 PRO A O 1
ATOM 635 N N . ASN A 1 87 ? -1.811 -4.637 -17.050 1.00 85.31 87 ASN A N 1
ATOM 636 C CA . ASN A 1 87 ? -1.101 -5.867 -16.699 1.00 85.31 87 ASN A CA 1
ATOM 637 C C . ASN A 1 87 ? -1.342 -6.306 -15.247 1.00 85.31 87 ASN A C 1
ATOM 639 O O . ASN A 1 87 ? -0.648 -7.190 -14.743 1.00 85.31 87 ASN A O 1
ATOM 643 N N . ALA A 1 88 ? -2.343 -5.747 -14.561 1.00 85.19 88 ALA A N 1
ATOM 644 C CA . ALA A 1 88 ? -2.572 -6.014 -13.144 1.00 85.19 88 ALA A CA 1
ATOM 645 C C . ALA A 1 88 ? -2.662 -7.488 -12.729 1.00 85.19 88 ALA A C 1
ATOM 647 O O . ALA A 1 88 ? -2.090 -7.828 -11.689 1.00 85.19 88 ALA A O 1
ATOM 648 N N . PRO A 1 89 ? -3.286 -8.392 -13.509 1.00 86.75 89 PRO A N 1
ATOM 649 C CA . PRO A 1 89 ? -3.291 -9.811 -13.167 1.00 86.75 89 PRO A CA 1
ATOM 650 C C . PRO A 1 89 ? -1.880 -10.415 -13.148 1.00 86.75 89 PRO A C 1
ATOM 652 O O . PRO A 1 89 ? -1.577 -11.235 -12.284 1.00 86.75 89 PRO A O 1
ATOM 655 N N . TRP A 1 90 ? -1.008 -9.986 -14.064 1.00 86.19 90 TRP A N 1
ATOM 656 C CA . TRP A 1 90 ? 0.366 -10.477 -14.177 1.00 86.19 90 TRP A CA 1
ATOM 657 C C . TRP A 1 90 ? 1.265 -9.926 -13.078 1.00 86.19 90 TRP A C 1
ATOM 659 O O . TRP A 1 90 ? 2.019 -10.690 -12.480 1.00 86.19 90 TRP A O 1
ATOM 669 N N . VAL A 1 91 ? 1.122 -8.641 -12.749 1.00 83.75 91 VAL A N 1
ATOM 670 C CA . VAL A 1 91 ? 1.815 -8.017 -11.613 1.00 83.75 91 VAL A CA 1
ATOM 671 C C . VAL A 1 91 ? 1.426 -8.708 -10.306 1.00 83.75 91 VAL A C 1
ATOM 673 O O . VAL A 1 91 ? 2.290 -9.052 -9.503 1.00 83.75 91 VAL A O 1
ATOM 676 N N . ALA A 1 92 ? 0.130 -8.966 -10.102 1.00 84.56 92 ALA A N 1
ATOM 677 C CA . ALA A 1 92 ? -0.359 -9.659 -8.915 1.00 84.56 92 ALA A CA 1
ATOM 678 C C . ALA A 1 92 ? 0.156 -11.103 -8.845 1.00 84.56 92 ALA A C 1
ATOM 680 O O . ALA A 1 92 ? 0.600 -11.548 -7.787 1.00 84.56 92 ALA A O 1
ATOM 681 N N . TRP A 1 93 ? 0.139 -11.823 -9.970 1.00 88.56 93 TRP A N 1
ATOM 682 C CA . TRP A 1 93 ? 0.689 -13.174 -10.051 1.00 88.56 93 TRP A CA 1
ATOM 683 C C . TRP A 1 93 ? 2.180 -13.195 -9.707 1.00 88.56 93 TRP A C 1
ATOM 685 O O . TRP A 1 93 ? 2.592 -13.944 -8.827 1.00 88.56 93 TRP A O 1
ATOM 695 N N . PHE A 1 94 ? 2.966 -12.314 -10.325 1.00 86.38 94 PHE A N 1
ATOM 696 C CA . PHE A 1 94 ? 4.395 -12.175 -10.063 1.00 86.38 94 PHE A CA 1
ATOM 697 C C . PHE A 1 94 ? 4.689 -11.830 -8.598 1.00 86.38 94 PHE A C 1
ATOM 699 O O . PHE A 1 94 ? 5.554 -12.446 -7.974 1.00 86.38 94 PHE A O 1
ATOM 706 N N . ALA A 1 95 ? 3.941 -10.892 -8.012 1.00 85.62 95 ALA A N 1
ATOM 707 C CA . ALA A 1 95 ? 4.095 -10.534 -6.606 1.00 85.62 95 ALA A CA 1
ATOM 708 C C . ALA A 1 95 ? 3.818 -11.730 -5.681 1.00 85.62 95 ALA A C 1
ATOM 710 O O . ALA A 1 95 ? 4.522 -11.922 -4.691 1.00 85.62 95 ALA A O 1
ATOM 711 N N . LEU A 1 96 ? 2.838 -12.573 -6.016 1.00 86.44 96 LEU A N 1
ATOM 712 C CA . LEU A 1 96 ? 2.511 -13.772 -5.245 1.00 86.44 96 LEU A CA 1
ATOM 713 C C . LEU A 1 96 ? 3.533 -14.902 -5.426 1.00 86.44 96 LEU A C 1
ATOM 715 O O . LEU A 1 96 ? 3.811 -15.610 -4.460 1.00 86.44 96 LEU A O 1
ATOM 719 N N . THR A 1 97 ? 4.106 -15.083 -6.618 1.00 87.38 97 THR A N 1
ATOM 720 C CA . THR A 1 97 ? 5.040 -16.189 -6.895 1.00 87.38 97 THR A CA 1
ATOM 721 C C . THR A 1 97 ? 6.485 -15.855 -6.549 1.00 87.38 97 THR A C 1
ATOM 723 O O . THR A 1 97 ? 7.179 -16.674 -5.950 1.00 87.38 97 THR A O 1
ATOM 726 N N . ASN A 1 98 ? 6.947 -14.656 -6.899 1.00 83.31 98 ASN A N 1
ATOM 727 C CA . ASN A 1 98 ? 8.360 -14.280 -6.810 1.00 83.31 98 ASN A CA 1
ATOM 728 C C . ASN A 1 98 ? 8.666 -13.475 -5.544 1.00 83.31 98 ASN A C 1
ATOM 730 O O . ASN A 1 98 ? 9.779 -13.532 -5.016 1.00 83.31 98 ASN A O 1
ATOM 734 N N . ARG A 1 99 ? 7.684 -12.724 -5.035 1.00 82.94 99 ARG A N 1
ATOM 735 C CA . ARG A 1 99 ? 7.873 -11.748 -3.953 1.00 82.94 99 ARG A CA 1
ATOM 736 C C . ARG A 1 99 ? 6.788 -11.850 -2.873 1.00 82.94 99 ARG A C 1
ATOM 738 O O . ARG A 1 99 ? 6.363 -10.840 -2.317 1.00 82.94 99 ARG A O 1
ATOM 745 N N . TRP A 1 100 ? 6.384 -13.074 -2.514 1.00 86.81 100 TRP A N 1
ATOM 746 C CA . TRP A 1 100 ? 5.309 -13.333 -1.537 1.00 86.81 100 TRP A CA 1
ATOM 747 C C . TRP A 1 100 ? 5.507 -12.612 -0.191 1.00 86.81 100 TRP A C 1
ATOM 749 O O . TRP A 1 100 ? 4.540 -12.233 0.467 1.00 86.81 100 TRP A O 1
ATOM 759 N N . TRP A 1 101 ? 6.760 -12.377 0.209 1.00 85.44 101 TRP A N 1
ATOM 760 C CA . TRP A 1 101 ? 7.100 -11.643 1.427 1.00 85.44 101 TRP A CA 1
ATOM 761 C C . TRP A 1 101 ? 6.606 -10.185 1.401 1.00 85.44 101 TRP A C 1
ATOM 763 O O . TRP A 1 101 ? 6.153 -9.689 2.431 1.00 85.44 101 TRP A O 1
ATOM 773 N N . ILE A 1 102 ? 6.622 -9.517 0.237 1.00 83.19 102 ILE A N 1
ATOM 774 C CA . ILE A 1 102 ? 6.101 -8.151 0.058 1.00 83.19 102 ILE A CA 1
ATOM 775 C C . ILE A 1 102 ? 4.594 -8.146 0.307 1.00 83.19 102 ILE A C 1
ATOM 777 O O . ILE A 1 102 ? 4.080 -7.304 1.044 1.00 83.19 102 ILE A O 1
ATOM 781 N N . VAL A 1 103 ? 3.895 -9.135 -0.253 1.00 85.50 103 VAL A N 1
ATOM 782 C CA . VAL A 1 103 ? 2.451 -9.307 -0.066 1.00 85.50 103 VAL A CA 1
ATOM 783 C C . VAL A 1 103 ? 2.125 -9.481 1.415 1.00 85.50 103 VAL A C 1
ATOM 785 O O . VAL A 1 103 ? 1.243 -8.799 1.930 1.00 85.50 103 VAL A O 1
ATOM 788 N N . VAL A 1 104 ? 2.870 -10.330 2.128 1.00 88.31 104 VAL A N 1
ATOM 789 C CA . VAL A 1 104 ? 2.669 -10.545 3.570 1.00 88.31 104 VAL A CA 1
ATOM 790 C C . VAL A 1 104 ? 2.915 -9.269 4.375 1.00 88.31 104 VAL A C 1
ATOM 792 O O . VAL A 1 104 ? 2.121 -8.963 5.262 1.00 88.31 104 VAL A O 1
ATOM 795 N N . LEU A 1 105 ? 3.962 -8.496 4.070 1.00 89.00 105 LEU A N 1
ATOM 796 C CA . LEU A 1 105 ? 4.238 -7.238 4.771 1.00 89.00 105 LEU A CA 1
ATOM 797 C C . LEU A 1 105 ? 3.105 -6.223 4.612 1.00 89.00 105 LEU A C 1
ATOM 799 O O . LEU A 1 105 ? 2.676 -5.633 5.604 1.00 89.00 105 LEU A O 1
ATOM 803 N N . PHE A 1 106 ? 2.593 -6.039 3.395 1.00 87.94 106 PHE A N 1
ATOM 804 C CA . PHE A 1 106 ? 1.481 -5.117 3.168 1.00 87.94 106 PHE A CA 1
ATOM 805 C C . PHE A 1 106 ? 0.182 -5.614 3.791 1.00 87.94 106 PHE A C 1
ATOM 807 O O . PHE A 1 106 ? -0.556 -4.827 4.376 1.00 87.94 106 PHE A O 1
ATOM 814 N N . LEU A 1 107 ? -0.061 -6.922 3.771 1.00 89.31 107 LEU A N 1
ATOM 815 C CA . LEU A 1 107 ? -1.229 -7.516 4.414 1.00 89.31 107 LEU A CA 1
ATOM 816 C C . LEU A 1 107 ? -1.174 -7.341 5.942 1.00 89.31 107 LEU A C 1
ATOM 818 O O . LEU A 1 107 ? -2.184 -7.015 6.565 1.00 89.31 107 LEU A O 1
ATOM 822 N N . LEU A 1 108 ? 0.012 -7.465 6.546 1.00 92.31 108 LEU A N 1
ATOM 823 C CA . LEU A 1 108 ? 0.238 -7.143 7.958 1.00 92.31 108 LEU A CA 1
ATOM 824 C C . LEU A 1 108 ? 0.060 -5.648 8.251 1.00 92.31 108 LEU A C 1
ATOM 826 O O . LEU A 1 108 ? -0.510 -5.307 9.286 1.00 92.31 108 LEU A O 1
ATOM 830 N N . ALA A 1 109 ? 0.512 -4.762 7.362 1.00 90.25 109 ALA A N 1
ATOM 831 C CA . ALA A 1 109 ? 0.327 -3.320 7.515 1.00 90.25 109 ALA A CA 1
ATOM 832 C C . ALA A 1 109 ? -1.163 -2.934 7.489 1.00 90.25 109 ALA A C 1
ATOM 834 O O . ALA A 1 109 ? -1.626 -2.207 8.368 1.00 90.25 109 ALA A O 1
ATOM 835 N N . GLU A 1 110 ? -1.933 -3.485 6.551 1.00 89.25 110 GLU A N 1
ATOM 836 C CA . GLU A 1 110 ? -3.387 -3.295 6.468 1.00 89.25 110 GLU A CA 1
ATOM 837 C C . GLU A 1 110 ? -4.106 -3.836 7.712 1.00 89.25 110 GLU A C 1
ATOM 839 O O . GLU A 1 110 ? -4.945 -3.156 8.311 1.00 89.25 110 GLU A O 1
ATOM 844 N N . LEU A 1 111 ? -3.727 -5.035 8.173 1.00 91.00 111 LEU A N 1
ATOM 845 C CA . LEU A 1 111 ? -4.229 -5.610 9.425 1.00 91.00 111 LEU A CA 1
ATOM 846 C C . LEU A 1 111 ? -3.904 -4.733 10.635 1.00 91.00 111 LEU A C 1
ATOM 848 O O . LEU A 1 111 ? -4.747 -4.589 11.520 1.00 91.00 111 LEU A O 1
ATOM 852 N N . ALA A 1 112 ? -2.713 -4.138 10.687 1.00 89.88 112 ALA A N 1
ATOM 853 C CA . ALA A 1 112 ? -2.322 -3.243 11.767 1.00 89.88 112 ALA A CA 1
ATOM 854 C C . ALA A 1 112 ? -3.169 -1.962 11.772 1.00 89.88 112 ALA A C 1
ATOM 856 O O . ALA A 1 112 ? -3.601 -1.523 12.839 1.00 89.88 112 ALA A O 1
ATOM 857 N N . ILE A 1 113 ? -3.471 -1.395 10.600 1.00 89.75 113 ILE A N 1
ATOM 858 C CA . ILE A 1 113 ? -4.339 -0.216 10.473 1.00 89.75 113 ILE A CA 1
ATOM 859 C C . ILE A 1 113 ? -5.767 -0.558 10.901 1.00 89.75 113 ILE A C 1
ATOM 861 O O . ILE A 1 113 ? -6.340 0.123 11.754 1.00 89.75 113 ILE A O 1
ATOM 865 N N . ALA A 1 114 ? -6.337 -1.631 10.351 1.00 87.31 114 ALA A N 1
ATOM 866 C CA . ALA A 1 114 ? -7.699 -2.055 10.659 1.00 87.31 114 ALA A CA 1
ATOM 867 C C . ALA A 1 114 ? -7.850 -2.466 12.134 1.00 87.31 114 ALA A C 1
ATOM 869 O O . ALA A 1 114 ? -8.776 -2.024 12.820 1.00 87.31 114 ALA A O 1
ATOM 870 N N . GLY A 1 115 ? -6.913 -3.268 12.642 1.00 87.69 115 GLY A N 1
ATOM 871 C CA . GLY A 1 115 ? -6.864 -3.708 14.033 1.00 87.69 115 GLY A CA 1
ATOM 872 C C . GLY A 1 115 ? -6.655 -2.546 15.001 1.00 87.69 115 GLY A C 1
ATOM 873 O O . GLY A 1 115 ? -7.364 -2.447 16.002 1.00 87.69 115 GLY A O 1
ATOM 874 N N . GLY A 1 116 ? -5.752 -1.618 14.674 1.00 87.62 116 GLY A N 1
ATOM 875 C CA . GLY A 1 116 ? -5.522 -0.399 15.445 1.00 87.62 116 GLY A CA 1
ATOM 876 C C . GLY A 1 116 ? -6.761 0.494 15.497 1.00 87.62 116 GLY A C 1
ATOM 877 O O . GLY A 1 116 ? -7.168 0.923 16.576 1.00 87.62 116 GLY A O 1
ATOM 878 N N . ALA A 1 117 ? -7.425 0.709 14.359 1.00 87.19 117 ALA A N 1
ATOM 879 C CA . ALA A 1 117 ? -8.662 1.482 14.296 1.00 87.19 117 ALA A CA 1
ATOM 880 C C . ALA A 1 117 ? -9.792 0.831 15.109 1.00 87.19 117 ALA A C 1
ATOM 882 O O . ALA A 1 117 ? -10.523 1.527 15.816 1.00 87.19 117 ALA A O 1
ATOM 883 N N . PHE A 1 118 ? -9.928 -0.497 15.056 1.00 87.31 118 PHE A N 1
ATOM 884 C CA . PHE A 1 118 ? -10.900 -1.230 15.868 1.00 87.31 118 PHE A CA 1
ATOM 885 C C . PHE A 1 118 ? -10.618 -1.082 17.368 1.00 87.31 118 PHE A C 1
ATOM 887 O O . PHE A 1 118 ? -11.529 -0.773 18.141 1.00 87.31 118 PHE A O 1
ATOM 894 N N . LEU A 1 119 ? -9.358 -1.249 17.780 1.00 89.38 119 LEU A N 1
ATOM 895 C CA . LEU A 1 119 ? -8.951 -1.131 19.178 1.00 89.38 119 LEU A CA 1
ATOM 896 C C . LEU A 1 119 ? -9.197 0.286 19.713 1.00 89.38 119 LEU A C 1
ATOM 898 O O . LEU A 1 119 ? -9.743 0.444 20.803 1.00 89.38 119 LEU A O 1
ATOM 902 N N . LEU A 1 120 ? -8.870 1.310 18.920 1.00 86.75 120 LEU A N 1
ATOM 903 C CA . LEU A 1 120 ? -9.119 2.711 19.259 1.00 86.75 120 LEU A CA 1
ATOM 904 C C . LEU A 1 120 ? -10.614 3.011 19.399 1.00 86.75 120 LEU A C 1
ATOM 906 O O . LEU A 1 120 ? -11.008 3.641 20.375 1.00 86.75 120 LEU A O 1
ATOM 910 N N . ARG A 1 121 ? -11.468 2.505 18.497 1.00 83.56 121 ARG A N 1
ATOM 911 C CA . ARG A 1 121 ? -12.931 2.660 18.627 1.00 83.56 121 ARG A CA 1
ATOM 912 C C . ARG A 1 121 ? -13.472 1.989 19.886 1.00 83.56 121 ARG A C 1
ATOM 914 O O . ARG A 1 121 ? -14.371 2.530 20.523 1.00 83.56 121 ARG A O 1
ATOM 921 N N . LYS A 1 122 ? -12.934 0.822 20.248 1.00 85.00 122 LYS A N 1
ATOM 922 C CA . LYS A 1 122 ? -13.326 0.123 21.477 1.00 85.00 122 LYS A CA 1
ATOM 923 C C . LYS A 1 122 ? -12.912 0.912 22.722 1.00 85.00 122 LYS A C 1
ATOM 925 O O . LYS A 1 122 ? -13.725 1.074 23.627 1.00 85.00 122 LYS A O 1
ATOM 930 N N . LEU A 1 123 ? -11.685 1.434 22.747 1.00 86.38 123 LEU A N 1
ATOM 931 C CA . LEU A 1 123 ? -11.191 2.279 23.836 1.00 86.38 123 LEU A CA 1
ATOM 932 C C . LEU A 1 123 ? -12.029 3.550 23.992 1.00 86.38 123 LEU A C 1
ATOM 934 O O . LEU A 1 123 ? -12.395 3.904 25.110 1.00 86.38 123 LEU A O 1
ATOM 938 N N . ASP A 1 124 ? -12.380 4.195 22.882 1.00 81.81 124 ASP A N 1
ATOM 939 C CA . ASP A 1 124 ? -13.193 5.409 22.885 1.00 81.81 124 ASP A CA 1
ATOM 940 C C . ASP A 1 124 ? -14.596 5.150 23.461 1.00 81.81 124 ASP A C 1
ATOM 942 O O . ASP A 1 124 ? -15.064 5.875 24.342 1.00 81.81 124 ASP A O 1
ATOM 946 N N . ALA A 1 125 ? -15.220 4.032 23.069 1.00 80.31 125 ALA A N 1
ATOM 947 C CA . ALA A 1 125 ? -16.508 3.595 23.605 1.00 80.31 125 ALA A CA 1
ATOM 948 C C . ALA A 1 125 ? -16.455 3.274 25.112 1.00 80.31 125 ALA A C 1
ATOM 950 O O . ALA A 1 125 ? -17.370 3.632 25.856 1.00 80.31 125 ALA A O 1
ATOM 951 N N . GLU A 1 126 ? -15.390 2.623 25.588 1.00 82.12 126 GLU A N 1
ATOM 952 C CA . GLU A 1 126 ? -15.211 2.335 27.017 1.00 82.12 126 GLU A CA 1
ATOM 953 C C . GLU A 1 126 ? -14.967 3.606 27.844 1.00 82.12 126 GLU A C 1
ATOM 955 O O . GLU A 1 126 ? -15.462 3.717 28.969 1.00 82.12 126 GLU A O 1
ATOM 960 N N . LEU A 1 127 ? -14.227 4.572 27.296 1.00 75.19 127 LEU A N 1
ATOM 961 C CA . LEU A 1 127 ? -13.955 5.854 27.944 1.00 75.19 127 LEU A CA 1
ATOM 962 C C . LEU A 1 127 ? -15.214 6.723 28.022 1.00 75.19 127 LEU A C 1
ATOM 964 O O . LEU A 1 127 ? -15.522 7.239 29.096 1.00 75.19 127 LEU A O 1
ATOM 968 N N . HIS A 1 128 ? -15.986 6.806 26.937 1.00 66.56 128 HIS A N 1
ATOM 969 C CA . HIS A 1 128 ? -17.247 7.552 26.899 1.00 66.56 128 HIS A CA 1
ATOM 970 C C . HIS A 1 128 ? -18.344 6.888 27.751 1.00 66.56 128 HIS A C 1
ATOM 972 O O . HIS A 1 128 ? -19.162 7.566 28.370 1.00 66.56 128 HIS A O 1
ATOM 978 N N . GLY A 1 129 ? -18.347 5.556 27.856 1.00 58.88 129 GLY A N 1
ATOM 979 C CA . GLY A 1 129 ? -19.263 4.831 28.742 1.00 58.88 129 GLY A CA 1
ATOM 980 C C . GLY A 1 129 ? -18.956 5.014 30.235 1.00 58.88 129 GLY A C 1
ATOM 981 O O . GLY A 1 129 ? -19.870 4.991 31.065 1.00 58.88 129 GLY A O 1
ATOM 982 N N . LYS A 1 130 ? -17.682 5.217 30.603 1.00 56.94 130 LYS A N 1
ATOM 983 C CA . LYS A 1 130 ? -17.271 5.472 31.996 1.00 56.94 130 LYS A CA 1
ATOM 984 C C . LYS A 1 130 ? -17.625 6.884 32.458 1.00 56.94 130 LYS A C 1
ATOM 986 O O . LYS A 1 130 ? -18.116 7.031 33.575 1.00 56.94 130 LYS A O 1
ATOM 991 N N . THR A 1 131 ? -17.450 7.899 31.614 1.00 55.19 131 THR A N 1
ATOM 992 C CA . THR A 1 131 ? -17.788 9.293 31.953 1.00 55.19 131 THR A CA 1
ATOM 993 C C . THR A 1 131 ? -19.283 9.492 32.215 1.00 55.19 131 THR A C 1
ATOM 995 O O . THR A 1 131 ? -19.641 10.171 33.177 1.00 55.19 131 THR A O 1
ATOM 998 N N . VAL A 1 132 ? -20.167 8.836 31.454 1.00 54.00 13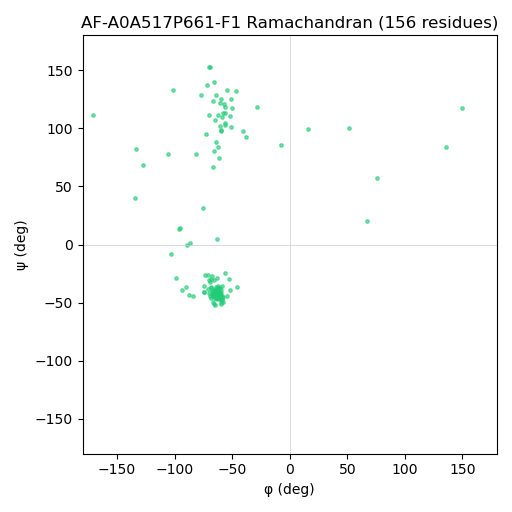2 VAL A N 1
ATOM 999 C CA . VAL A 1 132 ? -21.625 8.908 31.688 1.00 54.00 132 VAL A CA 1
ATOM 1000 C C . VAL A 1 132 ? -22.012 8.263 33.027 1.00 54.00 132 VAL A C 1
ATOM 1002 O O . VAL A 1 132 ? -22.735 8.869 33.818 1.00 54.00 132 VAL A O 1
ATOM 1005 N N . ARG A 1 133 ? -21.460 7.088 33.361 1.00 53.84 133 ARG A N 1
ATOM 1006 C CA . ARG A 1 133 ? -21.746 6.403 34.640 1.00 53.84 133 ARG A CA 1
ATOM 1007 C C . ARG A 1 133 ? -21.211 7.126 35.878 1.00 53.84 133 ARG A C 1
ATOM 1009 O O . ARG A 1 133 ? -21.767 6.945 36.960 1.00 53.84 133 ARG A O 1
ATOM 1016 N N . GLU A 1 134 ? -20.144 7.910 35.751 1.00 54.53 134 GLU A N 1
ATOM 1017 C CA . GLU A 1 134 ? -19.631 8.741 36.849 1.00 54.53 134 GLU A CA 1
ATOM 1018 C C . GLU A 1 134 ? -20.590 9.913 37.140 1.00 54.53 134 GLU A C 1
ATOM 1020 O O . GLU A 1 134 ? -20.853 10.206 38.306 1.00 54.53 134 GLU A O 1
ATOM 1025 N N . SER A 1 135 ? -21.182 10.519 36.098 1.00 53.28 135 SER A N 1
ATOM 1026 C CA . SER A 1 135 ? -22.155 11.620 36.237 1.00 53.28 135 SER A CA 1
ATOM 1027 C C . SER A 1 135 ? -23.517 11.195 36.800 1.00 53.28 135 SER A C 1
ATOM 1029 O O . SER A 1 135 ? -24.194 11.993 37.445 1.00 53.28 135 SER A O 1
ATOM 1031 N N . GLU A 1 136 ? -23.900 9.930 36.614 1.00 53.59 136 GLU A N 1
ATOM 1032 C CA . GLU A 1 136 ? -25.157 9.371 37.121 1.00 53.59 136 GLU A CA 1
ATOM 1033 C C . GLU A 1 136 ? -25.050 8.775 38.524 1.00 53.59 136 GLU A C 1
ATOM 1035 O O . GLU A 1 136 ? -26.057 8.298 39.048 1.00 53.59 136 GLU A O 1
ATOM 1040 N N . ARG A 1 137 ? -23.878 8.790 39.179 1.00 52.25 137 ARG A N 1
ATOM 1041 C CA . ARG A 1 137 ? -23.826 8.391 40.590 1.00 52.25 137 ARG A CA 1
ATOM 1042 C C . ARG A 1 137 ? -24.692 9.366 41.388 1.00 52.25 137 ARG A C 1
ATOM 1044 O O . ARG A 1 137 ? -24.290 10.520 41.548 1.00 52.25 137 ARG A O 1
ATOM 1051 N N . PRO A 1 138 ? -25.845 8.934 41.940 1.00 52.22 138 PRO A N 1
ATOM 1052 C CA . PRO A 1 138 ? -26.616 9.806 42.798 1.00 52.22 138 PRO A CA 1
ATOM 1053 C C . PRO A 1 138 ? -25.709 10.151 43.969 1.00 52.22 138 PRO A C 1
ATOM 1055 O O . PRO A 1 138 ? -25.203 9.254 44.654 1.00 52.22 138 PRO A O 1
ATOM 1058 N N . VAL A 1 139 ? -25.472 11.449 44.170 1.00 63.44 139 VAL A N 1
ATOM 1059 C CA . VAL A 1 139 ? -24.845 11.976 45.378 1.00 63.44 139 VAL A CA 1
ATOM 1060 C C . VAL A 1 139 ? -25.630 11.371 46.528 1.00 63.44 139 VAL A C 1
ATOM 1062 O O . VAL A 1 139 ? -26.766 11.770 46.786 1.00 63.44 139 VAL A O 1
ATOM 1065 N N . ARG A 1 140 ? -25.066 10.329 47.157 1.00 62.72 140 ARG A N 1
ATOM 1066 C CA . ARG A 1 140 ? -25.684 9.658 48.299 1.00 62.72 140 ARG A CA 1
ATOM 1067 C C . ARG A 1 140 ? -26.046 10.787 49.252 1.00 62.72 140 ARG A C 1
ATOM 1069 O O . ARG A 1 140 ? -25.116 11.485 49.669 1.00 62.72 140 ARG A O 1
ATOM 1076 N N . PRO A 1 141 ? -27.334 11.010 49.572 1.00 56.88 141 PRO A N 1
ATOM 1077 C CA . PRO A 1 141 ? -27.684 12.065 50.497 1.00 56.88 141 PRO A CA 1
ATOM 1078 C C . PRO A 1 141 ? -26.903 11.759 51.764 1.00 56.88 141 PRO A C 1
ATOM 1080 O O . PRO A 1 141 ? -27.084 10.696 52.369 1.00 56.88 141 PRO A O 1
ATOM 1083 N N . GLN A 1 142 ? -25.946 12.635 52.093 1.00 62.88 142 GLN A N 1
ATOM 1084 C CA . GLN A 1 142 ? -25.205 12.545 53.336 1.00 62.88 142 GLN A CA 1
ATOM 1085 C C . GLN A 1 142 ? -26.274 12.448 54.405 1.00 62.88 142 GLN A C 1
ATOM 1087 O O . GLN A 1 142 ? -27.051 13.384 54.602 1.00 62.88 142 GLN A O 1
ATOM 1092 N N . ARG A 1 143 ? -26.373 11.268 55.019 1.00 58.91 143 ARG A N 1
ATOM 1093 C CA . ARG A 1 143 ? -27.341 10.961 56.058 1.00 58.91 143 ARG A CA 1
ATOM 1094 C C . ARG A 1 143 ? -26.989 11.878 57.216 1.00 58.91 143 ARG A C 1
ATOM 1096 O O . ARG A 1 143 ? -26.139 11.553 58.043 1.00 58.91 143 ARG A O 1
ATOM 1103 N N . ARG A 1 144 ? -27.573 13.076 57.179 1.00 58.78 144 ARG A N 1
ATOM 1104 C CA . ARG A 1 144 ? -27.393 14.162 58.127 1.00 58.78 144 ARG A CA 1
ATOM 1105 C C . ARG A 1 144 ? -27.742 13.543 59.467 1.00 58.78 144 ARG A C 1
ATOM 1107 O O . ARG A 1 144 ? -28.907 13.251 59.722 1.00 58.78 144 ARG A O 1
ATOM 1114 N N . LYS A 1 145 ? -26.720 13.219 60.266 1.00 59.84 145 LYS A N 1
ATOM 1115 C CA . LYS A 1 145 ? -26.900 12.725 61.629 1.00 59.84 145 LYS A CA 1
ATOM 1116 C C . LYS A 1 145 ? -27.643 13.837 62.354 1.00 59.84 145 LYS A C 1
ATOM 1118 O O . LYS A 1 145 ? -27.045 14.839 62.736 1.00 59.84 145 LYS A O 1
ATOM 1123 N N . THR A 1 146 ? -28.959 13.697 62.456 1.00 61.59 146 THR A N 1
ATOM 1124 C CA . THR A 1 146 ? -29.822 14.551 63.255 1.00 61.59 146 THR A CA 1
ATOM 1125 C C . THR A 1 146 ? -29.330 14.422 64.683 1.00 61.59 146 THR A C 1
ATOM 1127 O O . THR A 1 146 ? -29.567 13.436 65.380 1.00 61.59 146 THR A O 1
ATOM 1130 N N . ARG A 1 147 ? -28.531 15.410 65.079 1.00 60.88 147 ARG A N 1
ATOM 1131 C CA . ARG A 1 147 ? -28.046 15.598 66.434 1.00 60.88 147 ARG A CA 1
ATOM 1132 C C . ARG A 1 147 ? -29.300 15.790 67.286 1.00 60.88 147 ARG A C 1
ATOM 1134 O O . ARG A 1 147 ? -29.941 16.834 67.208 1.00 60.88 147 ARG A O 1
ATOM 1141 N N . ARG A 1 148 ? -29.708 14.739 68.006 1.00 63.28 148 ARG A N 1
ATOM 1142 C CA . ARG A 1 148 ? -30.808 14.801 68.976 1.00 63.28 148 ARG A CA 1
ATOM 1143 C C . ARG A 1 148 ? -30.542 15.991 69.909 1.00 63.28 148 ARG A C 1
ATOM 1145 O O . ARG A 1 148 ? -29.453 16.036 70.486 1.00 63.28 148 ARG A O 1
ATOM 1152 N N . PRO A 1 149 ? -31.479 16.938 70.068 1.00 58.97 149 PRO A N 1
ATOM 1153 C CA . PRO A 1 149 ? -31.337 17.969 71.081 1.00 58.97 149 PRO A CA 1
ATOM 1154 C C . PRO A 1 149 ? -31.355 17.300 72.458 1.00 58.97 149 PRO A C 1
ATOM 1156 O O . PRO A 1 149 ? -32.217 16.468 72.753 1.00 58.97 149 PRO A O 1
ATOM 1159 N N . ALA A 1 150 ? -30.355 17.625 73.275 1.00 65.06 150 ALA A N 1
ATOM 1160 C CA . ALA A 1 150 ? -30.261 17.165 74.649 1.00 65.06 150 ALA A CA 1
ATOM 1161 C C . ALA A 1 150 ? -31.496 17.643 75.428 1.00 65.06 150 ALA A C 1
ATOM 1163 O O . ALA A 1 150 ? -31.807 18.836 75.444 1.00 65.06 150 ALA A O 1
ATOM 1164 N N . ARG A 1 151 ? -32.206 16.703 76.062 1.00 62.62 151 ARG A N 1
ATOM 1165 C CA . ARG A 1 151 ? -33.251 17.005 77.046 1.00 62.62 151 ARG A CA 1
ATOM 1166 C C . ARG A 1 151 ? -32.624 17.846 78.161 1.00 62.62 151 ARG A C 1
ATOM 1168 O O . ARG A 1 151 ? -31.689 17.387 78.810 1.00 62.62 151 ARG A O 1
ATOM 1175 N N . ARG A 1 152 ? -33.139 19.058 78.380 1.00 68.00 152 ARG A N 1
ATOM 1176 C CA . ARG A 1 152 ? -32.871 19.817 79.609 1.00 68.00 152 ARG A CA 1
ATOM 1177 C C . ARG A 1 152 ? -33.500 19.073 80.800 1.00 68.00 152 ARG A C 1
ATOM 1179 O O . ARG A 1 152 ? -34.609 18.557 80.639 1.00 68.00 152 ARG A O 1
ATOM 1186 N 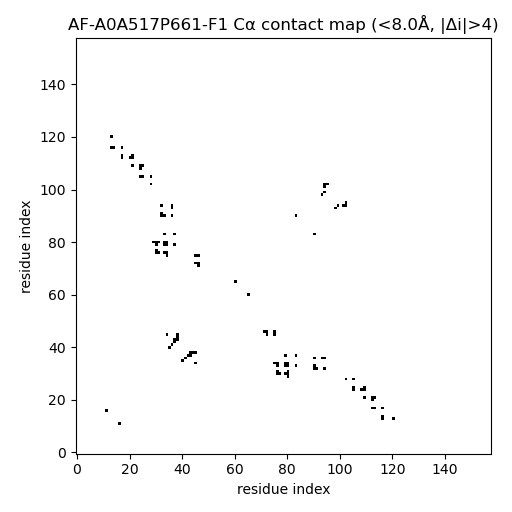N . PRO A 1 153 ? -32.830 19.003 81.961 1.00 69.38 153 PRO A N 1
ATOM 1187 C CA . PRO A 1 153 ? -33.447 18.503 83.184 1.00 69.38 153 PRO A CA 1
ATOM 1188 C C . PRO A 1 153 ? -34.496 19.503 83.714 1.00 69.38 153 PRO A C 1
ATOM 1190 O O . PRO A 1 153 ? -34.394 20.700 83.425 1.00 69.38 153 PRO A O 1
ATOM 1193 N N . PRO A 1 154 ? -35.518 19.024 84.445 1.00 70.56 154 PRO A N 1
ATOM 1194 C CA . PRO A 1 154 ? -36.570 19.871 84.997 1.00 70.56 154 PRO A CA 1
ATOM 1195 C C . PRO A 1 154 ? -36.041 20.778 86.124 1.00 70.56 154 PRO A C 1
ATOM 1197 O O . PRO A 1 154 ? -35.077 20.411 86.800 1.00 70.56 154 PRO A O 1
ATOM 1200 N N . PRO A 1 155 ? -36.667 21.949 86.343 1.00 65.44 155 PRO A N 1
ATOM 1201 C CA . PRO A 1 155 ? -36.331 22.828 87.455 1.00 65.44 155 PRO A CA 1
ATOM 1202 C C . PRO A 1 155 ? -36.698 22.155 88.783 1.00 65.44 155 PRO A C 1
ATOM 1204 O O . PRO A 1 155 ? -37.840 21.747 88.994 1.00 65.44 155 PRO A O 1
ATOM 1207 N N . GLY A 1 156 ? -35.703 22.016 89.660 1.00 61.47 156 GLY A N 1
ATOM 1208 C CA . GLY A 1 156 ? -35.910 21.643 91.053 1.00 61.47 156 GLY A CA 1
ATOM 1209 C C . GLY A 1 156 ? -36.543 22.802 91.819 1.00 61.47 156 GLY A C 1
ATOM 1210 O O . GLY A 1 156 ? -36.159 23.954 91.630 1.00 61.47 156 GLY A O 1
ATOM 1211 N N . TYR A 1 157 ? -37.521 22.474 92.658 1.00 57.06 157 TYR A N 1
ATOM 1212 C CA . TYR A 1 157 ? -38.056 23.361 93.682 1.00 57.06 157 TYR A CA 1
ATOM 1213 C C . TYR A 1 157 ? -37.077 23.405 94.858 1.00 57.06 157 TYR A C 1
ATOM 1215 O O . TYR A 1 157 ? -36.681 22.353 95.364 1.00 57.06 157 TYR A O 1
ATOM 1223 N N . GLY A 1 158 ? -36.709 24.615 95.270 1.00 50.47 158 GLY A N 1
ATOM 1224 C CA . GLY A 1 158 ? -35.879 24.917 96.434 1.00 50.47 158 GLY A CA 1
ATOM 1225 C C . GLY A 1 158 ? -35.745 26.417 96.580 1.00 50.47 158 GLY A C 1
ATOM 1226 O O . GLY A 1 158 ? -35.064 27.002 95.712 1.00 50.47 158 GLY A O 1
#

Mean predicted aligned error: 16.48 Å

Organism: NCBI:txid2527989

Sequence (158 aa):
MSDETETYGTGLSLTKTAVILAVVVALFAWGVAAAEYAAEAEGWTSVDTPDEDASPGGLRRNRSAG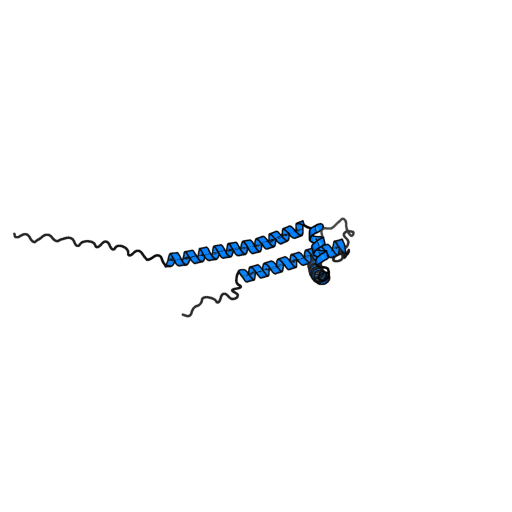LRLMIGALLAFLWNGVVQIPNAPWVAWFALTNRWWIVVLFLLAELAIAGGAFLLRKLDAELHGKTVRESERPVRPQRRKTRRPARRPPPGYG

Radius of gyration: 34.15 Å; Cα contacts (8 Å, |Δi|>4): 62; chains: 1; bounding box: 76×52×115 Å

Foldseek 3Di:
DDDPDDPPPDPPPLVNVLVVVLVVLVLVLLLVLLLVCCCPVVVPPQPPPPDPPPDPDDPPVPVVVVVVVVVSSVVSSVVSSVVCPVVVVVSVVCCVPPPVVSVVVSVVVNCCSVVVSVVVVVVVVVVVVVVVVVVPPPPPPPPPPPPPPDDDDDDDDD

pLDDT: mean 70.82, std 15.81, range [39.53, 92.31]

Secondary structure (DSSP, 8-state):
--------S----HHHHHHHHHHHHHHHHHHHHHHHHHHHTS----S----TTS-SS-----HHHHHHHHHHHHHHHHHHHHHTSTTHHHHHHHHHHH-HHHHHHHHHHHHHHHHHHHHHHHHHHHHHHHHHHHHTS----------PPPPPPPPPP-

Solvent-accessible surface area (backbone atoms only — not comparable to full-atom values): 9630 Å² total; per-residue (Å²): 142,72,88,88,69,77,82,72,80,79,81,67,51,69,66,57,53,44,50,53,51,42,53,53,50,51,52,49,50,47,18,52,37,26,37,52,37,35,38,71,76,69,61,46,76,78,65,82,70,77,63,92,82,77,66,104,71,74,95,72,80,50,71,65,56,59,51,50,52,50,52,51,50,50,52,49,29,55,48,30,38,58,70,37,56,89,46,42,72,58,34,51,49,46,34,59,73,78,37,41,68,60,54,51,52,50,53,51,50,47,47,49,48,54,51,48,50,52,52,51,54,52,51,51,52,54,53,57,55,48,56,54,57,61,72,65,54,72,78,72,75,76,78,73,77,76,75,75,79,79,81,77,80,80,86,80,89,131